Protein AF-A0A4S4F387-F1 (afdb_monomer_lite)

Structure (mmCIF, N/CA/C/O backbone):
data_AF-A0A4S4F387-F1
#
_entry.id   AF-A0A4S4F387-F1
#
loop_
_atom_site.group_PDB
_atom_site.id
_atom_site.type_symbol
_atom_site.label_atom_id
_atom_site.label_alt_id
_atom_site.label_comp_id
_atom_site.label_asym_id
_atom_site.label_entity_id
_atom_site.label_seq_id
_atom_site.pdbx_PDB_ins_code
_atom_site.Cartn_x
_atom_site.Cartn_y
_atom_site.Cartn_z
_atom_site.occupancy
_atom_site.B_iso_or_equiv
_atom_site.auth_seq_id
_atom_site.auth_comp_id
_atom_site.auth_asym_id
_atom_site.auth_atom_id
_atom_site.pdbx_PDB_model_num
ATOM 1 N N . MET A 1 1 ? 38.968 -4.815 -44.533 1.00 59.06 1 MET A N 1
ATOM 2 C CA . MET A 1 1 ? 38.840 -5.798 -43.436 1.00 59.06 1 MET A CA 1
ATOM 3 C C . MET A 1 1 ? 37.877 -5.303 -42.357 1.00 59.06 1 MET A C 1
ATOM 5 O O . MET A 1 1 ? 37.356 -6.122 -41.622 1.00 59.06 1 MET A O 1
ATOM 9 N N . ASP A 1 2 ? 37.579 -4.002 -42.298 1.00 62.78 2 ASP A N 1
ATOM 10 C CA . ASP A 1 2 ? 36.785 -3.397 -41.214 1.00 62.78 2 ASP A CA 1
ATOM 11 C C . ASP A 1 2 ? 35.266 -3.614 -41.350 1.00 62.78 2 ASP A C 1
ATOM 13 O O . ASP A 1 2 ? 34.553 -3.725 -40.360 1.00 62.78 2 ASP A O 1
ATOM 17 N N . HIS A 1 3 ? 34.766 -3.786 -42.577 1.00 63.19 3 HIS A N 1
ATOM 18 C CA . HIS A 1 3 ? 33.324 -3.837 -42.833 1.00 63.19 3 HIS A CA 1
ATOM 19 C C . HIS A 1 3 ? 32.623 -5.104 -42.301 1.00 63.19 3 HIS A C 1
ATOM 21 O O . HIS A 1 3 ? 31.453 -5.053 -41.919 1.00 63.19 3 HIS A O 1
ATOM 27 N N . ASP A 1 4 ? 33.335 -6.234 -42.249 1.00 73.31 4 ASP A N 1
ATOM 28 C CA . ASP A 1 4 ? 32.810 -7.485 -41.685 1.00 73.31 4 ASP A CA 1
ATOM 29 C C . ASP A 1 4 ? 32.752 -7.441 -40.149 1.00 73.31 4 ASP A C 1
ATOM 31 O O . ASP A 1 4 ? 31.853 -8.034 -39.549 1.00 73.31 4 ASP A O 1
ATOM 35 N N . ASN A 1 5 ? 33.661 -6.692 -39.510 1.00 78.06 5 ASN A N 1
ATOM 36 C CA . ASN A 1 5 ? 33.644 -6.483 -38.063 1.00 78.06 5 ASN A CA 1
ATOM 37 C C . ASN A 1 5 ? 32.427 -5.646 -37.646 1.00 78.06 5 ASN A C 1
ATOM 39 O O . ASN A 1 5 ? 31.665 -6.059 -36.771 1.00 78.06 5 ASN A O 1
ATOM 43 N N . ASP A 1 6 ? 32.187 -4.532 -38.341 1.00 82.50 6 ASP A N 1
ATOM 44 C CA . ASP A 1 6 ? 31.059 -3.634 -38.064 1.00 82.50 6 ASP A CA 1
ATOM 45 C C . ASP A 1 6 ? 29.704 -4.342 -38.218 1.00 82.50 6 ASP A C 1
ATOM 47 O O . ASP A 1 6 ? 28.771 -4.129 -37.440 1.00 82.50 6 ASP A O 1
ATOM 51 N N . LYS A 1 7 ? 29.588 -5.236 -39.208 1.00 83.00 7 LYS A N 1
ATOM 52 C CA . LYS A 1 7 ? 28.375 -6.029 -39.438 1.00 83.00 7 LYS A CA 1
ATOM 53 C C . LYS A 1 7 ? 28.104 -7.013 -38.297 1.00 83.00 7 LYS A C 1
ATOM 55 O O . LYS A 1 7 ? 26.960 -7.137 -37.860 1.00 83.00 7 LYS A O 1
ATOM 60 N N . ASN A 1 8 ? 29.143 -7.686 -37.810 1.00 86.44 8 ASN A N 1
ATOM 61 C CA . ASN A 1 8 ? 29.045 -8.614 -36.684 1.00 86.44 8 ASN A CA 1
ATOM 62 C C . ASN A 1 8 ? 28.697 -7.887 -35.370 1.00 86.44 8 ASN A C 1
ATOM 64 O O . ASN A 1 8 ? 27.879 -8.368 -34.585 1.00 86.44 8 ASN A O 1
ATOM 68 N N . GLU A 1 9 ? 29.264 -6.700 -35.138 1.00 91.12 9 GLU A N 1
ATOM 69 C CA . GLU A 1 9 ? 28.907 -5.868 -33.983 1.00 91.12 9 GLU A CA 1
ATOM 70 C C . GLU A 1 9 ? 27.448 -5.403 -34.033 1.00 91.12 9 GLU A C 1
ATOM 72 O O . GLU A 1 9 ? 26.745 -5.464 -33.019 1.00 91.12 9 GLU A O 1
ATOM 77 N N . LEU A 1 10 ? 26.962 -5.007 -35.212 1.00 92.94 10 LEU A N 1
ATOM 78 C CA . LEU A 1 10 ? 25.572 -4.603 -35.406 1.00 92.94 10 LEU A CA 1
ATOM 79 C C . LEU A 1 10 ? 24.592 -5.757 -35.142 1.00 92.94 10 LEU A C 1
ATOM 81 O O . LEU A 1 10 ? 23.561 -5.560 -34.496 1.00 92.94 10 LEU A O 1
ATOM 85 N N . GLU A 1 11 ? 24.919 -6.966 -35.600 1.00 93.62 11 GLU A N 1
ATOM 86 C CA . GLU A 1 11 ? 24.114 -8.165 -35.351 1.00 93.62 11 GLU A CA 1
ATOM 87 C C . GLU A 1 11 ? 24.068 -8.517 -33.857 1.00 93.62 11 GLU A C 1
ATOM 89 O O . GLU A 1 11 ? 22.988 -8.743 -33.298 1.00 93.62 11 GLU A O 1
ATOM 94 N N . LYS A 1 12 ? 25.221 -8.471 -33.178 1.00 95.69 12 LYS A N 1
ATOM 95 C CA . LYS A 1 12 ? 25.315 -8.682 -31.729 1.00 95.69 12 LYS A CA 1
ATOM 96 C C . LYS A 1 12 ? 24.469 -7.669 -30.957 1.00 95.69 12 LYS A C 1
ATOM 98 O O . LYS A 1 12 ? 23.730 -8.053 -30.049 1.00 95.69 12 LYS A O 1
ATOM 103 N N . LEU A 1 13 ? 24.544 -6.393 -31.330 1.00 96.62 13 LEU A N 1
ATOM 104 C CA . LEU A 1 13 ? 23.771 -5.336 -30.684 1.00 96.62 13 LEU A CA 1
ATOM 105 C C . LEU A 1 13 ? 22.264 -5.524 -30.914 1.00 96.62 13 LEU A C 1
ATOM 107 O O . LEU A 1 13 ? 21.473 -5.384 -29.981 1.00 96.62 13 LEU A O 1
ATOM 111 N N . GLY A 1 14 ? 21.855 -5.915 -32.124 1.00 95.69 14 GLY A N 1
ATOM 112 C CA . GLY A 1 14 ? 20.462 -6.247 -32.431 1.00 95.69 14 GLY A CA 1
ATOM 113 C C . GLY A 1 14 ? 19.931 -7.411 -31.589 1.00 95.69 14 GLY A C 1
ATOM 114 O O . GLY A 1 14 ? 18.809 -7.352 -31.074 1.00 95.69 14 GLY A O 1
ATOM 115 N N . ALA A 1 15 ? 20.746 -8.449 -31.385 1.00 96.88 15 ALA A N 1
ATOM 116 C CA . ALA A 1 15 ? 20.404 -9.570 -30.513 1.00 96.88 15 ALA A CA 1
ATOM 117 C C . ALA A 1 15 ? 20.260 -9.138 -29.042 1.00 96.88 15 ALA A C 1
ATOM 119 O O . ALA A 1 15 ? 19.314 -9.557 -28.369 1.00 96.88 15 ALA A O 1
ATOM 120 N N . GLU A 1 16 ? 21.143 -8.267 -28.549 1.00 97.81 16 GLU A N 1
ATOM 121 C CA . GLU A 1 16 ? 21.081 -7.736 -27.183 1.00 97.81 16 GLU A CA 1
ATOM 122 C C . GLU A 1 16 ? 19.837 -6.866 -26.956 1.00 97.81 16 GLU A C 1
ATOM 124 O O . GLU A 1 16 ? 19.126 -7.051 -25.964 1.00 97.81 16 GLU A O 1
ATOM 129 N N . VAL A 1 17 ? 19.510 -5.975 -27.898 1.00 98.00 17 VAL A N 1
ATOM 130 C CA . VAL A 1 17 ? 18.293 -5.147 -27.839 1.00 98.00 17 VAL A CA 1
ATOM 131 C C . VAL A 1 17 ? 17.045 -6.027 -27.814 1.00 98.00 17 VAL A C 1
ATOM 133 O O . VAL A 1 17 ? 16.159 -5.823 -26.979 1.00 98.00 17 VAL A O 1
ATOM 136 N N . ASN A 1 18 ? 16.992 -7.055 -28.665 1.00 97.50 18 ASN A N 1
ATOM 137 C CA . ASN A 1 18 ? 15.899 -8.022 -28.644 1.00 97.50 18 ASN A CA 1
ATOM 138 C C . ASN A 1 18 ? 15.823 -8.753 -27.299 1.00 97.50 18 ASN A C 1
ATOM 140 O O . ASN A 1 18 ? 14.742 -8.848 -26.713 1.00 97.50 18 ASN A O 1
ATOM 144 N N . GLN A 1 19 ? 16.948 -9.228 -26.762 1.00 98.25 19 GLN A N 1
ATOM 145 C CA . GLN A 1 19 ? 16.988 -9.885 -25.455 1.00 98.25 19 GLN A CA 1
ATOM 146 C C . GLN A 1 19 ? 16.488 -8.954 -24.338 1.00 98.25 19 GLN A C 1
ATOM 148 O O . GLN A 1 19 ? 15.719 -9.378 -23.467 1.00 98.25 19 GLN A O 1
ATOM 153 N N . MET A 1 20 ? 16.882 -7.682 -24.367 1.00 98.19 20 MET A N 1
ATOM 154 C CA . MET A 1 20 ? 16.440 -6.677 -23.406 1.00 98.19 20 MET A CA 1
ATOM 155 C C . MET A 1 20 ? 14.934 -6.421 -23.516 1.00 98.19 20 MET A C 1
ATOM 157 O O . MET A 1 20 ? 14.251 -6.385 -22.491 1.00 98.19 20 MET A O 1
ATOM 161 N N . GLY A 1 21 ? 14.392 -6.342 -24.734 1.00 98.50 21 GLY A N 1
ATOM 162 C CA . GLY A 1 21 ? 12.953 -6.222 -24.977 1.00 98.50 21 GLY A CA 1
ATOM 163 C C . GLY A 1 21 ? 12.154 -7.364 -24.342 1.00 98.50 21 GLY A C 1
ATOM 164 O O . GLY A 1 21 ? 11.188 -7.117 -23.616 1.00 98.50 21 GLY A O 1
ATOM 165 N N . HIS A 1 22 ? 12.611 -8.608 -24.514 1.00 98.38 22 HIS A N 1
ATOM 166 C CA . HIS A 1 22 ? 11.986 -9.779 -23.888 1.00 98.38 22 HIS A CA 1
ATOM 167 C C . HIS A 1 22 ? 12.045 -9.721 -22.356 1.00 98.38 22 HIS A C 1
ATOM 169 O O . HIS A 1 22 ? 11.062 -10.039 -21.684 1.00 98.38 22 HIS A O 1
ATOM 175 N N . ARG A 1 23 ? 13.173 -9.281 -21.781 1.00 98.00 23 ARG A N 1
ATOM 176 C CA . ARG A 1 23 ? 13.307 -9.098 -20.326 1.00 98.00 23 ARG A CA 1
ATOM 177 C C . ARG A 1 23 ? 12.351 -8.029 -19.804 1.00 98.00 23 ARG A C 1
ATOM 179 O O . ARG A 1 23 ? 11.664 -8.274 -18.816 1.00 98.00 23 ARG A O 1
ATOM 186 N N . ILE A 1 24 ? 12.268 -6.877 -20.469 1.00 98.50 24 ILE A N 1
ATOM 187 C CA . ILE A 1 24 ? 11.351 -5.791 -20.094 1.00 98.50 24 ILE A CA 1
ATOM 188 C C . ILE A 1 24 ? 9.905 -6.282 -20.137 1.00 98.50 24 ILE A C 1
ATOM 190 O O . ILE A 1 24 ? 9.163 -6.051 -19.184 1.00 98.50 24 ILE A O 1
ATOM 194 N N . LEU A 1 25 ? 9.511 -6.979 -21.207 1.00 98.31 25 LEU A N 1
ATOM 195 C CA . LEU A 1 25 ? 8.168 -7.538 -21.323 1.00 98.31 25 LEU A CA 1
ATOM 196 C C . LEU A 1 25 ? 7.884 -8.519 -2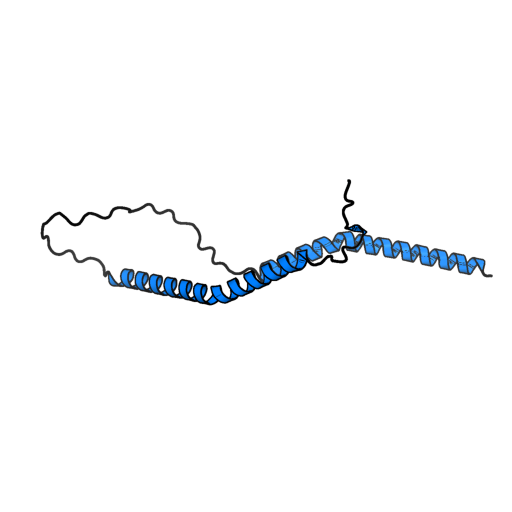0.182 1.00 98.31 25 LEU A C 1
ATOM 198 O O . LEU A 1 25 ? 6.877 -8.368 -19.493 1.00 98.31 25 LEU A O 1
ATOM 202 N N . LYS A 1 26 ? 8.810 -9.449 -19.913 1.00 98.38 26 LYS A N 1
ATOM 203 C CA . LYS A 1 26 ? 8.703 -10.394 -18.797 1.00 98.38 26 LYS A CA 1
ATOM 204 C C . LYS A 1 26 ? 8.467 -9.663 -17.476 1.00 98.38 26 LYS A C 1
ATOM 206 O O . LYS A 1 26 ? 7.465 -9.927 -16.820 1.00 98.38 26 LYS A O 1
ATOM 211 N N . TYR A 1 27 ? 9.313 -8.697 -17.117 1.00 98.31 27 TYR A N 1
ATOM 212 C CA . TYR A 1 27 ? 9.142 -7.947 -15.870 1.00 98.31 27 TYR A CA 1
ATOM 213 C C . TYR A 1 27 ? 7.829 -7.162 -15.829 1.00 98.31 27 TYR A C 1
ATOM 215 O O . TYR A 1 27 ? 7.148 -7.193 -14.811 1.00 98.31 27 TYR A O 1
ATOM 223 N N . ARG A 1 28 ? 7.418 -6.515 -16.927 1.00 97.69 28 ARG A N 1
ATOM 224 C CA . ARG A 1 28 ? 6.127 -5.808 -16.986 1.00 97.69 28 ARG A CA 1
ATOM 225 C C . ARG A 1 28 ? 4.945 -6.739 -16.737 1.00 97.69 28 ARG A C 1
ATOM 227 O O . ARG A 1 28 ? 3.989 -6.322 -16.095 1.00 97.69 28 ARG A O 1
ATOM 234 N N . THR A 1 29 ? 5.028 -7.981 -17.211 1.00 97.94 29 THR A N 1
ATOM 235 C CA . THR A 1 29 ? 3.966 -8.975 -17.014 1.00 97.94 29 THR A CA 1
ATOM 236 C C . THR A 1 29 ? 3.987 -9.626 -15.632 1.00 97.94 29 THR A C 1
ATOM 238 O O . THR A 1 29 ? 2.925 -9.884 -15.088 1.00 97.94 29 THR A O 1
ATOM 241 N N . THR A 1 30 ? 5.156 -9.875 -15.029 1.00 98.06 30 THR A N 1
ATOM 242 C CA . THR A 1 30 ? 5.239 -10.672 -13.787 1.00 98.06 30 THR A CA 1
ATOM 243 C C . THR A 1 30 ? 5.355 -9.838 -12.516 1.00 98.06 30 THR A C 1
ATOM 245 O O . THR A 1 30 ? 4.923 -10.268 -11.449 1.00 98.06 30 THR A O 1
ATOM 248 N N . LEU A 1 31 ? 5.988 -8.668 -12.593 1.00 98.00 31 LEU A N 1
ATOM 249 C CA . LEU A 1 31 ? 6.353 -7.874 -11.419 1.00 98.00 31 LEU A CA 1
ATOM 250 C C . LEU A 1 31 ? 5.131 -7.286 -10.683 1.00 98.00 31 LEU A C 1
ATOM 252 O O . LEU A 1 31 ? 5.130 -7.339 -9.452 1.00 98.00 31 LEU A O 1
ATOM 256 N N . PRO A 1 32 ? 4.064 -6.810 -11.363 1.00 97.56 32 PRO A N 1
ATOM 257 C CA . PRO A 1 32 ? 2.851 -6.352 -10.680 1.00 97.56 32 PRO A CA 1
ATOM 258 C C . PRO A 1 32 ? 2.191 -7.446 -9.832 1.00 97.56 32 PRO A C 1
ATOM 260 O O . PRO A 1 32 ? 1.866 -7.210 -8.667 1.00 97.56 32 PRO A O 1
ATOM 263 N N . ASP A 1 33 ? 2.056 -8.656 -10.379 1.00 97.19 33 ASP A N 1
ATOM 264 C CA . ASP A 1 33 ? 1.444 -9.784 -9.672 1.00 97.19 33 ASP A CA 1
ATOM 265 C C . ASP A 1 33 ? 2.311 -10.266 -8.506 1.00 97.19 33 ASP A C 1
ATOM 267 O O . ASP A 1 33 ? 1.800 -10.522 -7.415 1.00 97.19 33 ASP A O 1
ATOM 271 N N . GLN A 1 34 ? 3.634 -10.326 -8.690 1.00 97.38 34 GLN A N 1
ATOM 272 C CA . GLN A 1 34 ? 4.569 -10.660 -7.612 1.00 97.38 34 GLN A CA 1
ATOM 273 C C . GLN A 1 34 ? 4.472 -9.672 -6.446 1.00 97.38 34 GLN A C 1
ATOM 275 O O . GLN A 1 34 ? 4.400 -10.095 -5.290 1.00 97.38 34 GLN A O 1
ATOM 280 N N . LEU A 1 35 ? 4.426 -8.367 -6.732 1.00 97.38 35 LEU A N 1
ATOM 281 C CA . LEU A 1 35 ? 4.268 -7.337 -5.704 1.00 97.38 35 LEU A CA 1
ATOM 282 C C . LEU A 1 35 ? 2.922 -7.462 -4.994 1.00 97.38 35 LEU A C 1
ATOM 284 O O . LEU A 1 35 ? 2.881 -7.469 -3.764 1.00 97.38 35 LEU A O 1
ATOM 288 N N . LYS A 1 36 ? 1.832 -7.618 -5.752 1.00 97.12 36 LYS A N 1
ATOM 289 C CA . LYS A 1 36 ? 0.488 -7.807 -5.197 1.00 97.12 36 LYS A CA 1
ATOM 290 C C . LYS A 1 36 ? 0.453 -8.997 -4.242 1.00 97.12 36 LYS A C 1
ATOM 292 O O . LYS A 1 36 ? 0.028 -8.848 -3.100 1.00 97.12 36 LYS A O 1
ATOM 297 N N . ASN A 1 37 ? 0.940 -10.152 -4.681 1.00 96.62 37 ASN A N 1
ATOM 298 C CA . ASN A 1 37 ? 0.929 -11.370 -3.876 1.00 96.62 37 ASN A CA 1
ATOM 299 C C . ASN A 1 37 ? 1.816 -11.230 -2.631 1.00 96.62 37 ASN A C 1
ATOM 301 O O . ASN A 1 37 ? 1.413 -11.635 -1.543 1.00 96.62 37 ASN A O 1
ATOM 305 N N . THR A 1 38 ? 2.982 -10.592 -2.757 1.00 96.56 38 THR A N 1
ATOM 306 C CA . THR A 1 38 ? 3.883 -10.338 -1.620 1.00 96.56 38 THR A CA 1
ATOM 307 C C . THR A 1 38 ? 3.230 -9.431 -0.578 1.00 96.56 38 THR A C 1
ATOM 309 O O . THR A 1 38 ? 3.289 -9.715 0.620 1.00 96.56 38 THR A O 1
ATOM 312 N N . LEU A 1 39 ? 2.563 -8.361 -1.018 1.00 95.94 39 LEU A N 1
ATOM 313 C CA . LEU A 1 39 ? 1.852 -7.445 -0.128 1.00 95.94 39 LEU A CA 1
ATOM 314 C C . LEU A 1 39 ? 0.659 -8.125 0.544 1.00 95.94 39 LEU A C 1
ATOM 316 O O . LEU A 1 39 ? 0.494 -7.980 1.750 1.00 95.94 39 LEU A O 1
ATOM 320 N N . VAL A 1 40 ? -0.131 -8.909 -0.194 1.00 95.88 40 VAL A N 1
ATOM 321 C CA . VAL A 1 40 ? -1.251 -9.677 0.375 1.00 95.88 40 VAL A CA 1
ATOM 322 C C . VAL A 1 40 ? -0.756 -10.643 1.451 1.00 95.88 40 VAL A C 1
ATOM 324 O O . VAL A 1 40 ? -1.320 -10.661 2.545 1.00 95.88 4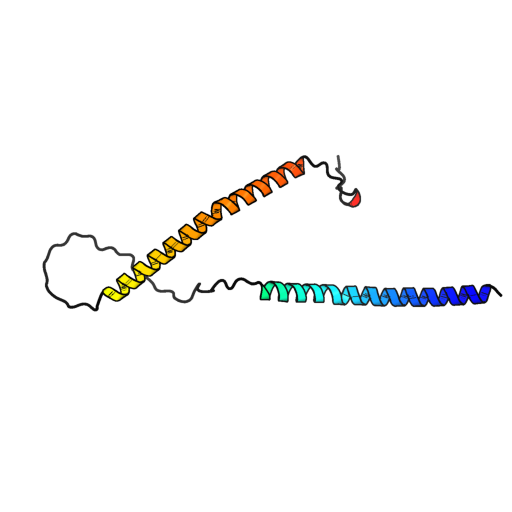0 VAL A O 1
ATOM 327 N N . SER A 1 41 ? 0.319 -11.391 1.191 1.00 94.06 41 SER A N 1
ATOM 328 C CA . SER A 1 41 ? 0.920 -12.300 2.175 1.00 94.06 41 SER A CA 1
ATOM 329 C C . SER A 1 41 ? 1.426 -11.555 3.411 1.00 94.06 41 SER A C 1
ATOM 331 O O . SER A 1 41 ? 1.138 -11.957 4.536 1.00 94.06 41 SER A O 1
ATOM 333 N N . THR A 1 42 ? 2.118 -10.429 3.218 1.00 94.44 42 THR A N 1
ATOM 334 C CA . THR A 1 42 ? 2.673 -9.621 4.317 1.00 94.44 42 THR A CA 1
ATOM 335 C C . THR A 1 42 ? 1.571 -9.010 5.181 1.00 94.44 42 THR A C 1
ATOM 337 O O . THR A 1 42 ? 1.616 -9.103 6.406 1.00 94.44 42 THR A O 1
ATOM 340 N N . LEU A 1 43 ? 0.548 -8.426 4.553 1.00 90.31 43 LEU A N 1
ATOM 341 C CA . LEU A 1 43 ? -0.591 -7.829 5.251 1.00 90.31 43 LEU A CA 1
ATOM 342 C C . LEU A 1 43 ? -1.446 -8.883 5.956 1.00 90.31 43 LEU A C 1
ATOM 344 O O . LEU A 1 43 ? -1.986 -8.606 7.022 1.00 90.31 43 LEU A O 1
ATOM 348 N N . SER A 1 44 ? -1.556 -10.088 5.391 1.00 88.81 44 SER A N 1
ATOM 349 C CA . SER A 1 44 ? -2.263 -11.200 6.035 1.00 88.81 44 SER A CA 1
ATOM 350 C C . SER A 1 44 ? -1.508 -11.706 7.263 1.00 88.81 44 SER A C 1
ATOM 352 O O . SER A 1 44 ? -2.127 -11.919 8.300 1.00 88.81 44 SER A O 1
ATOM 354 N N . ALA A 1 45 ? -0.180 -11.832 7.181 1.00 88.00 45 ALA A N 1
ATOM 355 C CA . ALA A 1 45 ? 0.659 -12.248 8.306 1.00 88.00 45 ALA A CA 1
ATOM 356 C C . ALA A 1 45 ? 0.686 -11.218 9.448 1.00 88.00 45 ALA A C 1
A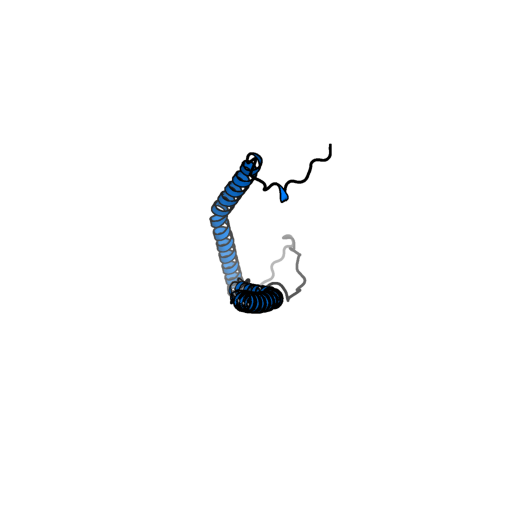TOM 358 O O . ALA A 1 45 ? 0.781 -11.588 10.614 1.00 88.00 45 ALA A O 1
ATOM 359 N N . GLN A 1 46 ? 0.592 -9.927 9.120 1.00 87.81 46 GLN A N 1
ATOM 360 C CA . GLN A 1 46 ? 0.579 -8.836 10.099 1.00 87.81 46 GLN A CA 1
ATOM 361 C C . GLN A 1 46 ? -0.833 -8.396 10.494 1.00 87.81 46 GLN A C 1
ATOM 363 O O . GLN A 1 46 ? -0.982 -7.401 11.206 1.00 87.81 46 GLN A O 1
ATOM 368 N N . ARG A 1 47 ? -1.878 -9.093 10.029 1.00 77.56 47 ARG A N 1
ATOM 369 C CA . ARG A 1 47 ? -3.254 -8.713 10.337 1.00 77.56 47 ARG A CA 1
ATOM 370 C C . ARG A 1 47 ? -3.462 -8.867 11.845 1.00 77.56 47 ARG A C 1
ATOM 372 O O . ARG A 1 47 ? -3.329 -9.981 12.353 1.00 77.56 47 ARG A O 1
ATOM 379 N N . PRO A 1 48 ? -3.788 -7.789 12.578 1.00 75.75 48 PRO A N 1
ATOM 380 C CA . PRO A 1 48 ? -4.125 -7.918 13.984 1.00 75.75 48 PRO A CA 1
ATOM 381 C C . PRO A 1 48 ? -5.324 -8.857 14.095 1.00 75.75 48 PRO A C 1
ATOM 383 O O . PRO A 1 48 ? -6.326 -8.648 13.406 1.00 75.75 48 PRO A O 1
ATOM 386 N N . LEU A 1 49 ? -5.225 -9.879 14.947 1.00 68.62 49 LEU A N 1
ATOM 387 C CA . LEU A 1 49 ? -6.364 -10.704 15.346 1.00 68.62 49 LEU A CA 1
ATOM 388 C C . LEU A 1 49 ? -7.300 -9.831 16.194 1.00 68.62 49 LEU A C 1
ATOM 390 O O . LEU A 1 49 ? -7.331 -9.907 17.420 1.00 68.62 49 LEU A O 1
ATOM 394 N N . LEU A 1 50 ? -8.028 -8.932 15.535 1.00 58.25 50 LEU A N 1
ATOM 395 C CA . LEU A 1 50 ? -9.206 -8.312 16.110 1.00 58.25 50 LEU A CA 1
ATOM 396 C C . LEU A 1 50 ? -10.225 -9.434 16.208 1.00 58.25 50 LEU A C 1
ATOM 398 O O . LEU A 1 50 ? -10.788 -9.835 15.195 1.00 58.25 50 LEU A O 1
ATOM 402 N N . SER A 1 51 ? -10.375 -9.978 17.416 1.00 53.62 51 SER A N 1
ATOM 403 C CA . SER A 1 51 ? -11.396 -10.968 17.733 1.00 53.62 51 SER A CA 1
ATOM 404 C C . SER A 1 51 ? -12.730 -10.465 17.185 1.00 53.62 51 SER A C 1
ATOM 406 O O . SER A 1 51 ? -13.294 -9.491 17.690 1.00 53.62 51 SER A O 1
ATOM 408 N N . THR A 1 52 ? -13.185 -11.072 16.090 1.00 51.75 52 THR A N 1
ATOM 409 C CA . THR A 1 52 ? -14.495 -10.866 15.475 1.00 51.75 52 THR A CA 1
ATOM 410 C C . THR A 1 52 ? -15.541 -11.495 16.387 1.00 51.75 52 THR A C 1
ATOM 412 O O . THR A 1 52 ? -16.160 -12.496 16.063 1.00 51.75 52 THR A O 1
ATOM 415 N N . HIS A 1 53 ? -15.711 -10.910 17.570 1.00 48.28 53 HIS A N 1
ATOM 416 C CA . HIS A 1 53 ? -16.869 -11.118 18.426 1.00 48.28 53 HIS A CA 1
ATOM 417 C C . HIS A 1 53 ? -17.796 -9.911 18.253 1.00 48.28 53 HIS A C 1
ATOM 419 O O . HIS A 1 53 ? -18.035 -9.131 19.173 1.00 48.28 53 HIS A O 1
ATOM 425 N N . PHE A 1 54 ? -18.250 -9.705 17.020 1.00 51.81 54 PHE A N 1
ATOM 426 C CA . PHE A 1 54 ? -19.330 -8.780 16.714 1.00 51.81 54 PHE A CA 1
ATOM 427 C C . PHE A 1 54 ? -20.333 -9.538 15.841 1.00 51.81 54 PHE A C 1
ATOM 429 O O . PHE A 1 54 ? -20.059 -9.791 14.672 1.00 51.81 54 PHE A O 1
ATOM 436 N N . ASN A 1 55 ? -21.464 -9.873 16.471 1.00 46.84 55 ASN A N 1
ATOM 437 C CA . ASN A 1 55 ? -22.688 -10.511 15.969 1.00 46.84 55 ASN A CA 1
ATOM 438 C C . ASN A 1 55 ? -22.666 -12.023 15.695 1.00 46.84 55 ASN A C 1
ATOM 440 O O . ASN A 1 55 ? -22.271 -12.458 14.621 1.00 46.84 55 ASN A O 1
ATOM 444 N N . ASP A 1 56 ? -23.285 -12.791 16.595 1.00 50.94 56 ASP A N 1
ATOM 445 C CA . ASP A 1 56 ? -24.655 -13.258 16.339 1.00 50.94 56 ASP A CA 1
ATOM 446 C C . ASP A 1 56 ? -25.382 -13.480 17.676 1.00 50.94 56 ASP A C 1
ATOM 448 O O . ASP A 1 56 ? -24.815 -14.048 18.605 1.00 50.94 56 ASP A O 1
ATOM 452 N N . GLY A 1 57 ? -26.594 -12.951 17.809 1.00 41.75 57 GLY A N 1
ATOM 453 C CA . GLY A 1 57 ? -27.323 -12.922 19.078 1.00 41.75 57 GLY A CA 1
ATOM 454 C C . GLY A 1 57 ? -28.158 -11.660 19.228 1.00 41.75 57 GLY A C 1
ATOM 455 O O . GLY A 1 57 ? -27.883 -10.808 20.068 1.00 41.75 57 GLY A O 1
ATOM 456 N N . SER A 1 58 ? -29.168 -11.513 18.372 1.00 58.53 58 SER A N 1
ATOM 457 C CA . SER A 1 58 ? -30.310 -10.665 18.705 1.00 58.53 58 SER A CA 1
ATOM 458 C C . SER A 1 58 ? -31.058 -11.299 19.876 1.00 58.53 58 SER A C 1
ATOM 460 O O . SER A 1 58 ? -31.686 -12.337 19.693 1.00 58.53 58 SER A O 1
ATOM 462 N N . GLU A 1 59 ? -31.039 -10.660 21.042 1.00 46.22 59 GLU A N 1
ATOM 463 C CA . GLU A 1 59 ? -32.071 -10.860 22.062 1.00 46.22 59 GLU A CA 1
ATOM 464 C C . GLU A 1 59 ? -32.804 -9.534 22.340 1.00 46.22 59 GLU A C 1
ATOM 466 O O . GLU A 1 59 ? -32.155 -8.498 22.523 1.00 46.22 59 GLU A O 1
ATOM 471 N N . PRO A 1 60 ? -34.152 -9.522 22.341 1.00 56.94 60 PRO A N 1
ATOM 472 C CA . PRO A 1 60 ? -34.945 -8.366 22.754 1.00 56.94 60 PRO A CA 1
ATOM 473 C C . PRO A 1 60 ? -35.126 -8.269 24.285 1.00 56.94 60 PRO A C 1
ATOM 475 O O . PRO A 1 60 ? -35.685 -9.175 24.893 1.00 56.94 60 PRO A O 1
ATOM 478 N N . GLY A 1 61 ? -34.820 -7.096 24.862 1.00 40.16 61 GLY A N 1
ATOM 479 C CA . GLY A 1 61 ? -35.378 -6.588 26.139 1.00 40.16 61 GLY A CA 1
ATOM 480 C C . GLY A 1 61 ? -34.725 -7.087 27.447 1.00 40.16 61 GLY A C 1
ATOM 481 O O . GLY A 1 61 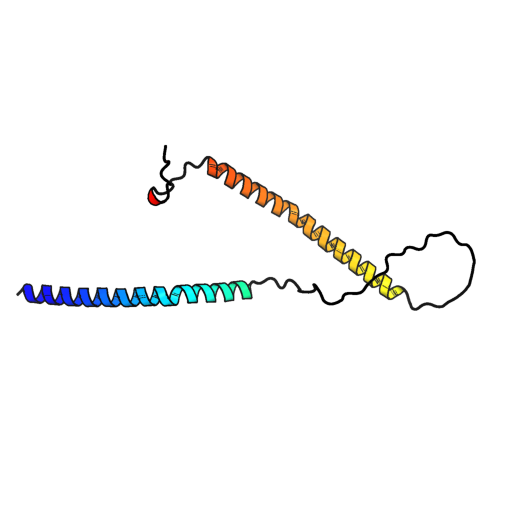? -33.984 -8.058 27.400 1.00 40.16 61 GLY A O 1
ATOM 482 N N . PRO A 1 62 ? -34.967 -6.446 28.622 1.00 42.66 62 PRO A N 1
ATOM 483 C CA . PRO A 1 62 ? -36.077 -5.545 28.935 1.00 42.66 62 PRO A CA 1
ATOM 484 C C . PRO A 1 62 ? -35.634 -4.136 29.386 1.00 42.66 62 PRO A C 1
ATOM 486 O O . PRO A 1 62 ? -34.935 -3.947 30.378 1.00 42.66 62 PRO A O 1
ATOM 489 N N . SER A 1 63 ? -36.126 -3.112 28.687 1.00 56.59 63 SER A N 1
ATOM 490 C CA . SER A 1 63 ? -36.292 -1.780 29.274 1.00 56.59 63 SER A CA 1
ATOM 491 C C . SER A 1 63 ? -37.592 -1.802 30.071 1.00 56.59 63 SER A C 1
ATOM 493 O O . SER A 1 63 ? -38.661 -2.008 29.502 1.00 56.59 63 SER A O 1
ATOM 495 N N . GLY A 1 64 ? -37.500 -1.644 31.387 1.00 42.09 64 GLY A N 1
ATOM 496 C CA . GLY A 1 64 ? -38.671 -1.598 32.252 1.00 42.09 64 GLY A CA 1
ATOM 497 C C . GLY A 1 64 ? -38.276 -1.638 33.716 1.00 42.09 64 GLY A C 1
ATOM 498 O O . GLY A 1 64 ? -38.424 -2.666 34.361 1.00 42.09 64 GLY A O 1
ATOM 499 N N . ASN A 1 65 ? -37.766 -0.524 34.239 1.00 45.16 65 ASN A N 1
ATOM 500 C CA . ASN A 1 65 ? -37.660 -0.334 35.683 1.00 45.16 65 ASN A CA 1
ATOM 501 C C . ASN A 1 65 ? -39.086 -0.258 36.262 1.00 45.16 65 ASN A C 1
ATOM 503 O O . ASN A 1 65 ? -39.824 0.649 35.861 1.00 45.16 65 ASN A O 1
ATOM 507 N N . PRO A 1 66 ? -39.504 -1.125 37.201 1.00 44.41 66 PRO A N 1
ATOM 508 C CA . PRO A 1 66 ? -40.716 -0.888 37.964 1.00 44.41 66 PRO A CA 1
ATOM 509 C C . PRO A 1 66 ? -40.398 0.127 39.067 1.00 44.41 66 PRO A C 1
ATOM 511 O O . PRO A 1 66 ? -39.457 -0.031 39.841 1.00 44.41 66 PRO A O 1
ATOM 514 N N . ASN A 1 67 ? -41.182 1.198 39.088 1.00 46.69 67 ASN A N 1
ATOM 515 C CA . ASN A 1 67 ? -41.188 2.263 40.088 1.00 46.69 67 ASN A CA 1
ATOM 516 C C . ASN A 1 67 ? -41.273 1.691 41.528 1.00 46.69 67 ASN A C 1
ATOM 518 O O . ASN A 1 67 ? -42.010 0.721 41.728 1.00 46.69 67 ASN A O 1
ATOM 522 N N . PRO A 1 68 ? -40.607 2.270 42.548 1.00 49.84 68 PRO A N 1
ATOM 523 C CA . PRO A 1 68 ? -40.678 1.771 43.914 1.00 49.84 68 PRO A CA 1
ATOM 524 C C . PRO A 1 68 ? -41.833 2.460 44.648 1.00 49.84 68 PRO A C 1
ATOM 526 O O . PRO A 1 68 ? -41.604 3.352 45.455 1.00 49.84 68 PRO A O 1
ATOM 529 N N . ASP A 1 69 ? -43.077 2.089 44.346 1.00 45.81 69 ASP A N 1
ATOM 530 C CA . ASP A 1 69 ? -44.203 2.441 45.219 1.00 45.81 69 ASP A CA 1
ATOM 531 C C . ASP A 1 69 ? -45.388 1.487 45.022 1.00 45.81 69 ASP A C 1
ATOM 533 O O . ASP A 1 69 ? -46.292 1.730 44.227 1.00 45.81 69 ASP A O 1
ATOM 537 N N . ALA A 1 70 ? -45.350 0.356 45.723 1.00 42.84 70 ALA A N 1
ATOM 538 C CA . ALA A 1 70 ? -46.536 -0.418 46.075 1.00 42.84 70 ALA A CA 1
ATOM 539 C C . ALA A 1 70 ? -46.170 -1.347 47.238 1.00 42.84 70 ALA A C 1
ATOM 541 O O . ALA A 1 70 ? -45.414 -2.305 47.082 1.00 42.84 70 ALA A O 1
ATOM 542 N N . GLY A 1 71 ? -46.665 -1.013 48.429 1.00 41.41 71 GLY A N 1
ATOM 543 C CA . GLY A 1 71 ? -46.425 -1.768 49.652 1.00 41.41 71 GLY A CA 1
ATOM 544 C C . GLY A 1 71 ? -47.046 -3.168 49.655 1.00 41.41 71 GLY A C 1
ATOM 545 O O . GLY A 1 71 ? -48.118 -3.396 49.098 1.00 41.41 71 GLY A O 1
ATOM 546 N N . GLY A 1 72 ? -46.383 -4.082 50.368 1.00 32.78 72 GLY A N 1
ATOM 547 C CA . GLY A 1 72 ? -46.921 -5.379 50.782 1.00 32.78 72 GLY A CA 1
ATOM 548 C C . GLY A 1 72 ? -45.818 -6.409 51.077 1.00 32.78 72 GLY A C 1
ATOM 549 O O . GLY A 1 72 ? -44.996 -6.653 50.197 1.00 32.78 72 GLY A O 1
ATOM 550 N N . PRO A 1 73 ? -45.761 -7.022 52.278 1.00 52.28 73 PRO A N 1
ATOM 551 C CA . PRO A 1 73 ? -44.751 -8.020 52.618 1.00 52.28 73 PRO A CA 1
ATOM 552 C C . PRO A 1 73 ? -45.235 -9.423 52.232 1.00 52.28 73 PRO A C 1
ATOM 554 O O . PRO A 1 73 ? -46.266 -9.868 52.734 1.00 52.28 73 PRO A O 1
ATOM 557 N N . ILE A 1 74 ? -44.496 -10.138 51.377 1.00 37.91 74 ILE A N 1
ATOM 558 C CA . ILE A 1 74 ? -44.689 -11.583 51.193 1.00 37.91 74 ILE A CA 1
ATOM 559 C C . ILE A 1 74 ? -43.329 -12.279 51.160 1.00 37.91 74 ILE A C 1
ATOM 561 O O . ILE A 1 74 ? -42.391 -11.872 50.478 1.00 37.91 74 ILE A O 1
ATOM 565 N N . GLU A 1 75 ? -43.259 -13.299 51.999 1.00 42.62 75 GLU A N 1
ATOM 566 C CA . GLU A 1 75 ? -42.109 -14.073 52.417 1.00 42.62 75 GLU A CA 1
ATOM 567 C C . GLU A 1 75 ? -41.534 -14.987 51.323 1.00 42.62 75 GLU A C 1
ATOM 569 O O . GLU A 1 75 ? -42.241 -15.502 50.464 1.00 42.62 75 GLU A O 1
ATOM 574 N N . SER A 1 76 ? -40.236 -15.262 51.482 1.00 55.09 76 SER A N 1
ATOM 575 C CA . SER A 1 76 ? -39.579 -16.559 51.268 1.00 55.09 76 SER A CA 1
ATOM 576 C C . SER A 1 76 ? -39.807 -17.277 49.929 1.00 55.09 76 SER A C 1
ATOM 578 O O . SER A 1 76 ? -40.654 -18.155 49.784 1.00 55.09 76 SER A O 1
ATOM 580 N N . GLY A 1 77 ? -38.909 -17.006 48.980 1.00 37.44 77 GLY A N 1
ATOM 581 C CA . GLY A 1 77 ? -38.653 -17.859 47.823 1.00 37.44 77 GLY A CA 1
ATOM 582 C C . GLY A 1 77 ? -37.152 -17.960 47.586 1.00 37.44 77 GLY A C 1
ATOM 583 O O . GLY A 1 77 ? -36.523 -17.013 47.128 1.00 37.44 77 GLY A O 1
ATOM 584 N N . LYS A 1 78 ? -36.567 -19.101 47.948 1.00 49.66 78 LYS A N 1
ATOM 585 C CA . LYS A 1 78 ? -35.153 -19.454 47.776 1.00 49.66 78 LYS A CA 1
ATOM 586 C C . LYS A 1 78 ? -34.776 -19.401 46.282 1.00 49.66 78 LYS A C 1
ATOM 588 O O . LYS A 1 78 ? -35.020 -20.361 45.558 1.00 49.66 78 LYS A O 1
ATOM 593 N N . GLY A 1 79 ? -34.233 -18.272 45.826 1.00 50.47 79 GLY A N 1
ATOM 594 C CA . GLY A 1 79 ? -33.691 -18.106 44.472 1.00 50.47 79 GLY A CA 1
ATOM 595 C C . GLY A 1 79 ? -32.344 -18.826 44.283 1.00 50.47 79 GLY A C 1
ATOM 596 O O . GLY A 1 79 ? -31.702 -19.178 45.280 1.00 50.47 79 GLY A O 1
ATOM 597 N N . PRO A 1 80 ? -31.907 -19.067 43.029 1.00 53.81 80 PRO A N 1
ATOM 598 C CA . PRO A 1 80 ? -30.597 -19.651 42.727 1.00 53.81 80 PRO A CA 1
ATOM 599 C C . PRO A 1 80 ? -29.474 -18.737 43.254 1.00 53.81 80 PRO A C 1
ATOM 601 O O . PRO A 1 80 ? -29.726 -17.553 43.486 1.00 53.81 80 PRO A O 1
ATOM 604 N N . PRO A 1 81 ? -28.246 -19.238 43.485 1.00 52.16 81 PRO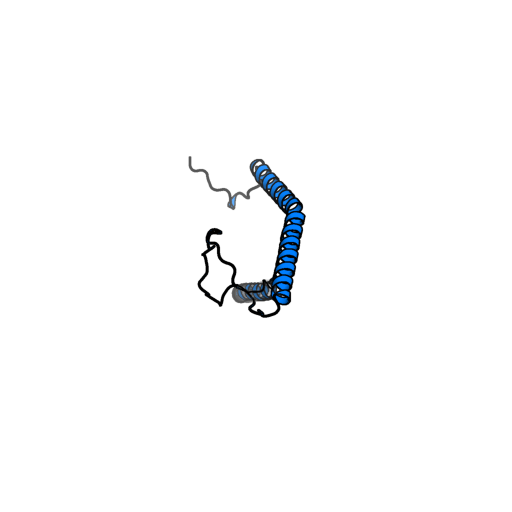 A N 1
ATOM 605 C CA . PRO A 1 81 ? -27.194 -18.425 44.082 1.00 52.16 81 PRO A CA 1
ATOM 606 C C . PRO A 1 81 ? -26.826 -17.252 43.156 1.00 52.16 81 PRO A C 1
ATOM 608 O O . PRO A 1 81 ? -26.132 -17.434 42.165 1.00 52.16 81 PRO A O 1
ATOM 611 N N . LEU A 1 82 ? -27.243 -16.040 43.540 1.00 54.69 82 LEU A N 1
ATOM 612 C CA . LEU A 1 82 ? -26.883 -14.733 42.953 1.00 54.69 82 LEU A CA 1
ATOM 613 C C . LEU A 1 82 ? -25.363 -14.474 42.857 1.00 54.69 82 LEU A C 1
ATOM 615 O O . LEU A 1 82 ? -24.927 -13.517 42.230 1.00 54.69 82 LEU A O 1
ATOM 619 N N . ALA A 1 83 ? -24.545 -15.322 43.480 1.00 58.41 83 ALA A N 1
ATOM 620 C CA . ALA A 1 83 ? -23.109 -15.126 43.621 1.00 58.41 83 ALA A CA 1
ATOM 621 C C . ALA A 1 83 ? -22.320 -15.229 42.301 1.00 58.41 83 ALA A C 1
ATOM 623 O O . ALA A 1 83 ? -21.239 -14.654 42.204 1.00 58.41 83 ALA A O 1
ATOM 624 N N . GLU A 1 84 ? -22.820 -15.964 41.304 1.00 57.91 84 GLU A N 1
ATOM 625 C CA . GLU A 1 84 ? -22.096 -16.193 40.043 1.00 57.91 84 GLU A CA 1
ATOM 626 C C . GLU A 1 84 ? -22.279 -15.025 39.054 1.00 57.91 84 GLU A C 1
ATOM 628 O O . GLU A 1 84 ? -21.312 -14.567 38.445 1.00 57.91 84 GLU A O 1
ATOM 633 N N . GLU A 1 85 ? -23.489 -14.457 38.984 1.00 60.50 85 GLU A N 1
ATOM 634 C CA . GLU A 1 85 ? -23.813 -13.295 38.141 1.00 60.50 85 GLU A CA 1
ATOM 635 C C . GLU A 1 85 ? -23.166 -11.997 38.668 1.00 60.50 85 GLU A C 1
ATOM 637 O O . GLU A 1 85 ? -22.627 -11.200 37.889 1.00 60.50 85 GLU A O 1
ATOM 642 N N . ASP A 1 86 ? -23.125 -11.824 39.995 1.00 75.50 86 ASP A N 1
ATOM 643 C CA . ASP A 1 86 ? -22.450 -10.702 40.668 1.00 75.50 86 ASP A CA 1
ATOM 644 C C . ASP A 1 86 ? -20.922 -10.739 40.468 1.00 75.50 86 ASP A C 1
ATOM 646 O O . ASP A 1 86 ? -20.266 -9.702 40.307 1.00 75.50 86 ASP A O 1
ATOM 650 N N . GLN A 1 87 ? -20.333 -11.939 40.425 1.00 84.50 87 GLN A N 1
ATOM 651 C CA . GLN A 1 87 ? -18.906 -12.118 40.156 1.00 84.50 87 GLN A CA 1
ATOM 652 C C . GLN A 1 87 ? -18.575 -11.795 38.691 1.00 84.50 87 GLN A C 1
ATOM 654 O O . GLN A 1 87 ? -17.622 -11.059 38.416 1.00 84.50 87 GLN A O 1
ATOM 659 N N . GLU A 1 88 ? -19.383 -12.280 37.744 1.00 87.31 88 GLU A N 1
ATOM 660 C CA . GLU A 1 88 ? -19.195 -12.008 36.317 1.00 87.31 88 GLU A CA 1
ATOM 661 C C . GLU A 1 88 ? -19.327 -10.504 35.997 1.00 87.31 88 GLU A C 1
ATOM 663 O O . GLU A 1 88 ? -18.527 -9.939 35.239 1.00 87.31 88 GLU A O 1
ATOM 668 N N . THR A 1 89 ? -20.294 -9.808 36.604 1.00 91.06 89 THR A N 1
ATOM 669 C CA . THR A 1 89 ? -20.450 -8.350 36.440 1.00 91.06 89 THR A CA 1
ATOM 670 C C . THR A 1 89 ? -19.298 -7.557 37.059 1.00 91.06 89 THR A C 1
ATOM 672 O O . THR A 1 89 ? -18.839 -6.571 36.460 1.00 91.06 89 THR A O 1
ATOM 675 N N . ALA A 1 90 ? -18.760 -7.987 38.203 1.00 90.50 90 ALA A N 1
ATOM 676 C CA . ALA A 1 90 ? -17.572 -7.379 38.801 1.00 90.50 90 ALA A CA 1
ATOM 677 C C . ALA A 1 90 ? -16.328 -7.534 37.902 1.00 90.50 90 ALA A C 1
ATOM 679 O O . ALA A 1 90 ? -15.568 -6.576 37.704 1.00 90.50 90 ALA A O 1
ATOM 680 N N . GLU A 1 91 ? -16.143 -8.706 37.292 1.00 93.75 91 GLU A N 1
ATOM 681 C CA . GLU A 1 91 ? -15.045 -8.974 36.359 1.00 93.75 91 GLU A CA 1
ATOM 682 C C . GLU A 1 91 ? -15.152 -8.139 35.079 1.00 93.75 91 GLU A C 1
ATOM 684 O O . GLU A 1 91 ? -14.178 -7.482 34.687 1.00 93.75 91 GLU A O 1
ATOM 689 N N . LYS A 1 92 ? -16.348 -8.065 34.478 1.00 94.50 92 LYS A N 1
ATOM 690 C CA . LYS A 1 92 ? -16.623 -7.198 33.317 1.00 94.50 92 LYS A CA 1
ATOM 691 C C . LYS A 1 92 ? -16.330 -5.729 33.628 1.00 94.50 92 LYS A C 1
ATOM 693 O O . LYS A 1 92 ? -15.697 -5.039 32.824 1.00 94.50 92 LYS A O 1
ATOM 698 N N . THR A 1 93 ? -16.713 -5.259 34.816 1.00 95.50 93 THR A N 1
ATOM 699 C CA . THR A 1 93 ? -16.456 -3.881 35.267 1.00 95.50 93 THR A CA 1
ATOM 700 C C . THR A 1 93 ? -14.959 -3.605 35.410 1.00 95.50 93 THR A C 1
ATOM 702 O O . THR A 1 93 ? -14.454 -2.577 34.942 1.00 95.50 93 THR A O 1
ATOM 705 N N . ARG A 1 94 ? -14.210 -4.541 36.004 1.00 95.81 94 ARG A N 1
ATOM 706 C CA . ARG A 1 94 ? -12.752 -4.431 36.140 1.00 95.81 94 ARG A CA 1
ATOM 707 C C . ARG A 1 94 ? -12.062 -4.405 34.777 1.00 95.81 94 ARG A C 1
ATOM 709 O O . ARG A 1 94 ? -11.188 -3.563 34.557 1.00 95.81 94 ARG A O 1
ATOM 716 N N . PHE A 1 95 ? -12.472 -5.284 33.865 1.00 95.75 95 PHE A N 1
ATOM 717 C CA . PHE A 1 95 ? -11.933 -5.349 32.509 1.00 95.75 95 PHE A CA 1
ATOM 718 C C . PHE A 1 95 ? -12.183 -4.052 31.731 1.00 95.75 95 PHE A C 1
ATOM 720 O O . PHE A 1 95 ? -11.257 -3.496 31.133 1.00 95.75 95 PHE A O 1
ATOM 727 N N . LEU A 1 96 ? -13.405 -3.515 31.790 1.00 96.38 96 LEU A N 1
ATOM 728 C CA . LEU A 1 96 ? -13.749 -2.244 31.155 1.00 96.38 96 LEU A CA 1
ATOM 729 C C . LEU A 1 96 ? -12.866 -1.106 31.677 1.00 96.38 96 LEU A C 1
ATOM 731 O O . LEU A 1 96 ? -12.287 -0.356 30.888 1.00 96.38 96 LEU A O 1
ATOM 735 N N . ARG A 1 97 ? -12.703 -1.014 33.002 1.00 96.88 97 ARG A N 1
ATOM 736 C CA . ARG A 1 97 ? -11.851 -0.001 33.632 1.00 96.88 97 ARG A CA 1
ATOM 737 C C . ARG A 1 97 ? -10.401 -0.121 33.165 1.00 96.88 97 ARG A C 1
ATOM 739 O O . ARG A 1 97 ? -9.806 0.887 32.796 1.00 96.88 97 ARG A O 1
ATOM 746 N N . GLN A 1 98 ? -9.856 -1.336 33.108 1.00 96.94 98 GLN A N 1
ATOM 747 C CA . GLN A 1 98 ? -8.504 -1.580 32.600 1.00 96.94 98 GLN A CA 1
ATOM 748 C C . GLN A 1 98 ? -8.351 -1.121 31.143 1.00 96.94 98 GLN A C 1
ATOM 750 O O . GLN A 1 98 ? -7.359 -0.473 30.806 1.00 96.94 98 GLN A O 1
ATOM 755 N N . LYS A 1 99 ? -9.336 -1.407 30.286 1.00 96.56 99 LYS A N 1
ATOM 756 C CA . LYS A 1 99 ? -9.318 -1.020 28.869 1.00 96.56 99 LYS A CA 1
ATOM 757 C C . LYS A 1 99 ? -9.385 0.498 28.692 1.00 96.56 99 LYS A C 1
ATOM 759 O O . LYS A 1 99 ? -8.621 1.056 27.906 1.00 96.56 99 LYS A O 1
ATOM 764 N N . ILE A 1 100 ? -10.231 1.174 29.472 1.00 96.88 100 ILE A N 1
ATOM 765 C CA . ILE A 1 100 ? -10.306 2.642 29.502 1.00 96.88 100 ILE A CA 1
ATOM 766 C C . ILE A 1 100 ? -8.973 3.233 29.971 1.00 96.88 100 ILE A C 1
ATOM 768 O O . ILE A 1 100 ? -8.444 4.126 29.315 1.00 96.88 100 ILE A O 1
ATOM 772 N N . SER A 1 101 ? -8.393 2.716 31.058 1.00 96.81 101 SER A N 1
ATOM 773 C CA . SER A 1 101 ? -7.107 3.195 31.576 1.00 96.81 101 SER A CA 1
ATOM 774 C C . SER A 1 101 ? -5.958 2.980 30.588 1.00 96.81 101 SER A C 1
ATOM 776 O O . SER A 1 101 ? -5.144 3.882 30.393 1.00 96.81 101 SER A O 1
ATOM 778 N N . SER A 1 102 ? -5.911 1.825 29.921 1.00 95.94 102 SER A N 1
ATOM 779 C CA . SER A 1 102 ? -4.919 1.539 28.879 1.00 95.94 102 SER A CA 1
ATOM 780 C C . SER A 1 102 ? -5.038 2.520 27.708 1.00 95.94 102 SER A C 1
ATOM 782 O O . SER A 1 102 ? -4.040 3.118 27.303 1.00 95.94 102 SER A O 1
ATOM 784 N N . ASN A 1 103 ? -6.260 2.773 27.231 1.00 93.94 103 ASN A N 1
ATOM 785 C CA . ASN A 1 103 ? -6.511 3.753 26.175 1.00 93.94 103 ASN A CA 1
ATOM 786 C C . ASN A 1 103 ? -6.110 5.171 26.608 1.00 93.94 103 ASN A C 1
ATOM 788 O O . ASN A 1 103 ? -5.418 5.867 25.867 1.00 93.94 103 ASN A O 1
ATOM 792 N N . PHE A 1 104 ? -6.488 5.587 27.821 1.00 95.50 104 PHE A N 1
ATOM 793 C CA . PHE A 1 104 ? -6.142 6.904 28.359 1.00 95.50 104 PHE A CA 1
ATOM 794 C C . PHE A 1 104 ? -4.624 7.095 28.472 1.00 95.50 104 PHE A C 1
ATOM 796 O O . PHE A 1 104 ? -4.118 8.179 28.198 1.00 95.50 104 PHE A O 1
ATOM 803 N N . SER A 1 105 ? -3.881 6.031 28.789 1.00 94.50 105 SER A N 1
ATOM 804 C CA . SER A 1 105 ? -2.416 6.053 28.822 1.00 94.50 105 SER A CA 1
ATOM 805 C C . SER A 1 105 ? -1.781 6.216 27.433 1.00 94.50 105 SER A C 1
ATOM 807 O O . SER A 1 105 ? -0.729 6.845 27.325 1.00 94.50 105 SER A O 1
ATOM 809 N N . ALA A 1 106 ? -2.408 5.706 26.369 1.00 94.88 106 ALA A N 1
ATOM 810 C CA . ALA A 1 106 ? -1.900 5.821 24.999 1.00 94.88 106 ALA A CA 1
ATOM 811 C C . ALA A 1 106 ? -2.231 7.171 24.327 1.00 94.88 106 ALA A C 1
ATOM 813 O O . ALA A 1 106 ? -1.497 7.623 23.439 1.00 94.88 106 ALA A O 1
ATOM 814 N N . MET A 1 107 ? -3.313 7.832 24.751 1.00 96.56 107 MET A N 1
ATOM 815 C CA . MET A 1 107 ? -3.792 9.092 24.166 1.00 96.56 107 MET A CA 1
ATOM 816 C C . MET A 1 107 ? -2.735 10.211 24.119 1.00 96.56 107 MET A C 1
ATOM 818 O O . MET A 1 107 ? -2.583 10.813 23.055 1.00 96.56 107 MET A O 1
ATOM 822 N N . PRO A 1 108 ? -1.943 10.483 25.176 1.00 96.38 108 PRO A N 1
ATOM 823 C CA . PRO A 1 108 ? -0.917 11.527 25.136 1.00 96.38 108 PRO A CA 1
ATOM 824 C C . PRO A 1 108 ? 0.107 11.340 24.010 1.00 96.38 108 PRO A C 1
ATOM 826 O O . PRO A 1 108 ? 0.453 12.295 23.313 1.00 96.38 108 PRO A O 1
ATOM 829 N N . ALA A 1 109 ? 0.561 10.104 23.782 1.00 94.94 109 ALA A N 1
ATOM 830 C CA . ALA A 1 109 ? 1.514 9.797 22.719 1.00 94.94 109 ALA A CA 1
ATOM 831 C C . ALA A 1 109 ? 0.889 9.955 21.323 1.00 94.94 109 ALA A C 1
ATOM 833 O O . ALA A 1 109 ? 1.546 10.434 20.395 1.00 94.94 109 ALA A O 1
ATOM 834 N N . LEU A 1 110 ? -0.384 9.576 21.162 1.00 96.19 110 LEU A N 1
ATOM 835 C CA . LEU A 1 110 ? -1.123 9.779 19.915 1.00 96.19 110 LEU A CA 1
ATOM 836 C C . LEU A 1 110 ? -1.308 11.270 19.611 1.00 96.19 110 LEU A C 1
ATOM 838 O O . LEU A 1 110 ? -0.987 11.707 18.508 1.00 96.19 110 LEU A O 1
ATOM 842 N N . LEU A 1 111 ? -1.754 12.052 20.596 1.00 97.25 111 LEU A N 1
ATOM 843 C CA . LEU A 1 111 ? -1.970 13.493 20.455 1.00 97.25 111 LEU A CA 1
ATOM 844 C C . LEU A 1 111 ? -0.670 14.237 20.139 1.00 97.25 111 LEU A C 1
ATOM 846 O O . LEU A 1 111 ? -0.659 15.110 19.271 1.00 97.25 111 LEU A O 1
ATOM 850 N N . LYS A 1 112 ? 0.444 13.853 20.777 1.00 97.25 112 LYS A N 1
ATOM 851 C CA . LYS A 1 112 ? 1.770 14.398 20.458 1.00 97.25 112 LYS A CA 1
ATOM 852 C C . LYS A 1 112 ? 2.134 14.159 18.990 1.00 97.25 112 LYS A C 1
ATOM 854 O O . LYS A 1 112 ? 2.492 15.109 18.299 1.00 97.25 112 LYS A O 1
ATOM 859 N N . ARG A 1 113 ? 1.976 12.926 18.494 1.00 97.19 113 ARG A N 1
ATOM 860 C CA . ARG A 1 113 ? 2.243 12.597 17.081 1.00 97.19 113 ARG A CA 1
ATOM 861 C C . ARG A 1 113 ? 1.328 13.353 16.123 1.00 97.19 113 ARG A C 1
ATOM 863 O O . ARG A 1 113 ? 1.804 13.859 15.115 1.00 97.19 113 ARG A O 1
ATOM 870 N N . MET A 1 114 ? 0.036 13.460 16.437 1.00 97.94 114 MET A N 1
ATOM 871 C CA . MET A 1 114 ? -0.902 14.232 15.615 1.00 97.94 114 MET A CA 1
ATOM 872 C C . MET A 1 114 ? -0.467 15.693 15.506 1.00 97.94 114 MET A C 1
ATOM 874 O O . MET A 1 114 ? -0.435 16.236 14.404 1.00 97.94 114 MET A O 1
ATOM 878 N N . LYS A 1 115 ? -0.063 16.303 16.626 1.00 97.44 115 LYS A N 1
ATOM 879 C CA . LYS A 1 115 ? 0.452 17.675 16.642 1.00 97.44 115 LYS A CA 1
ATOM 880 C C . LYS A 1 115 ? 1.706 17.822 15.777 1.00 97.44 115 LYS A C 1
ATOM 882 O O . LYS A 1 115 ? 1.773 18.737 14.967 1.00 97.44 115 LYS A O 1
ATOM 887 N N . GLU A 1 116 ? 2.663 16.901 15.892 1.00 96.56 116 GLU A N 1
ATOM 888 C CA . GLU A 1 116 ? 3.878 16.896 15.063 1.00 96.56 116 GLU A CA 1
ATOM 889 C C . GLU A 1 116 ? 3.566 16.758 13.561 1.00 96.56 116 GLU A C 1
ATOM 891 O O . GLU A 1 116 ? 4.185 17.435 12.739 1.00 96.56 116 GLU A O 1
ATOM 896 N N . CYS A 1 117 ? 2.594 15.919 13.186 1.00 94.81 117 CYS A N 1
ATOM 897 C CA . CYS A 1 117 ? 2.143 15.780 11.800 1.00 94.81 117 CYS A CA 1
ATOM 898 C C . CYS A 1 117 ? 1.521 17.072 11.260 1.00 94.81 117 CYS A C 1
ATOM 900 O O . CYS A 1 117 ? 1.883 17.490 10.162 1.00 94.81 117 CYS A O 1
ATOM 902 N N . ILE A 1 118 ? 0.631 17.710 12.027 1.00 94.38 118 ILE A N 1
ATOM 903 C CA . ILE A 1 118 ? 0.008 18.986 11.643 1.00 94.38 118 ILE A CA 1
ATOM 904 C C . ILE A 1 118 ? 1.088 20.052 11.443 1.00 94.38 118 ILE A C 1
ATOM 906 O O . ILE A 1 118 ? 1.163 20.641 10.369 1.00 94.38 118 ILE A O 1
ATOM 910 N N . SER A 1 119 ? 2.007 20.203 12.403 1.00 93.62 119 SER A N 1
ATOM 911 C CA . SER A 1 119 ? 3.108 21.162 12.280 1.00 93.62 119 SER A CA 1
ATOM 912 C C . SER A 1 119 ? 3.992 20.883 11.063 1.00 93.62 119 SER A C 1
ATOM 914 O O . SER A 1 119 ? 4.462 21.814 10.416 1.00 93.62 119 SER A O 1
ATOM 916 N N . ARG A 1 120 ? 4.232 19.616 10.701 1.00 90.69 120 ARG A N 1
ATOM 917 C CA . ARG A 1 120 ? 4.961 19.282 9.467 1.00 90.69 120 ARG A CA 1
ATOM 918 C C . ARG A 1 120 ? 4.209 19.722 8.215 1.00 90.69 120 ARG A C 1
ATOM 920 O O . ARG A 1 120 ? 4.846 20.245 7.311 1.00 90.69 120 ARG A O 1
ATOM 927 N N . ILE A 1 121 ? 2.894 19.521 8.166 1.00 87.56 121 ILE A N 1
ATOM 928 C CA . ILE A 1 121 ? 2.056 19.910 7.024 1.00 87.56 121 ILE A CA 1
ATOM 929 C C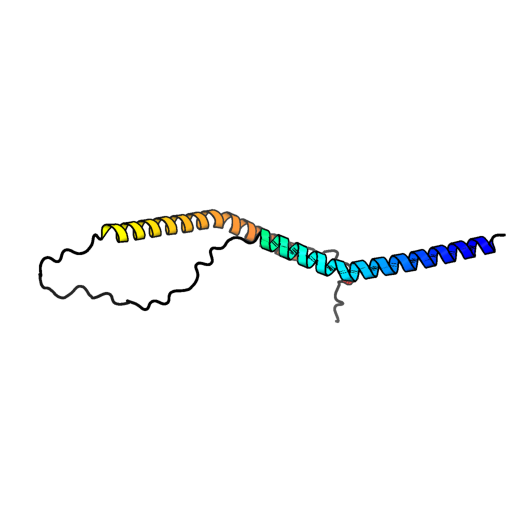 . ILE A 1 121 ? 2.025 21.432 6.864 1.00 87.56 121 ILE A C 1
ATOM 931 O O . ILE A 1 121 ? 2.267 21.924 5.768 1.00 87.56 121 ILE A O 1
ATOM 935 N N . GLU A 1 122 ? 1.824 22.176 7.949 1.00 86.06 122 GLU A N 1
ATOM 936 C CA . GLU A 1 122 ? 1.826 23.647 7.929 1.00 86.06 122 GLU A CA 1
ATOM 937 C C . GLU A 1 122 ? 3.178 24.203 7.453 1.00 86.06 122 GLU A C 1
ATOM 939 O O . GLU A 1 122 ? 3.242 25.121 6.638 1.00 86.06 122 GLU A O 1
ATOM 944 N N . ASN A 1 123 ? 4.285 23.587 7.879 1.00 82.56 123 ASN A N 1
ATOM 945 C CA . ASN A 1 123 ? 5.614 23.972 7.405 1.00 82.56 123 ASN A CA 1
ATOM 946 C C . ASN A 1 123 ? 5.862 23.621 5.924 1.00 82.56 123 ASN A C 1
ATOM 948 O O . ASN A 1 123 ? 6.700 24.266 5.290 1.00 82.56 123 ASN A O 1
ATOM 952 N N . LEU A 1 124 ? 5.154 22.644 5.342 1.00 72.88 124 LEU A N 1
ATOM 953 C CA . LEU A 1 124 ? 5.276 22.316 3.915 1.00 72.88 124 LEU A CA 1
ATOM 954 C C . LEU A 1 124 ? 4.708 23.414 3.004 1.00 72.88 124 LEU A C 1
ATOM 956 O O . LEU A 1 124 ? 5.211 23.562 1.894 1.00 72.88 124 LEU A O 1
ATOM 960 N N . GLU A 1 125 ? 3.741 24.219 3.455 1.00 59.69 125 GLU A N 1
ATOM 961 C CA . GLU A 1 125 ? 3.226 25.357 2.670 1.00 59.69 125 GLU A CA 1
ATOM 962 C C . GLU A 1 125 ? 4.270 26.473 2.498 1.00 59.69 125 GLU A C 1
ATOM 964 O O . GLU A 1 125 ? 4.297 27.145 1.468 1.00 59.69 125 GLU A O 1
ATOM 969 N N . SER A 1 126 ? 5.192 26.623 3.458 1.00 60.16 126 SER A N 1
ATOM 970 C CA . SER A 1 126 ? 6.357 27.517 3.328 1.00 60.16 126 SER A CA 1
ATOM 971 C C . SER A 1 126 ? 7.454 26.947 2.423 1.00 60.16 126 SER A C 1
ATOM 973 O O . SER A 1 126 ? 8.332 27.670 1.942 1.00 60.16 126 SER A O 1
ATOM 975 N N . CYS A 1 127 ? 7.403 25.638 2.162 1.00 55.78 127 CYS A N 1
ATOM 976 C CA . CYS A 1 127 ? 8.293 24.986 1.229 1.00 55.78 127 CYS A CA 1
ATOM 977 C C . CYS A 1 127 ? 7.830 25.351 -0.180 1.00 55.78 127 CYS A C 1
ATOM 979 O O . CYS A 1 127 ? 7.010 24.674 -0.801 1.00 55.78 127 CYS A O 1
ATOM 981 N N . ASN A 1 128 ? 8.450 26.393 -0.731 1.00 60.88 128 ASN A N 1
ATOM 982 C CA . ASN A 1 128 ? 8.560 26.614 -2.170 1.00 60.88 128 ASN A CA 1
ATOM 983 C C . ASN A 1 128 ? 9.437 25.494 -2.775 1.00 60.88 128 ASN A C 1
ATOM 985 O O . ASN A 1 128 ? 10.500 25.725 -3.350 1.00 60.88 128 ASN A O 1
ATOM 989 N N . GLY A 1 129 ? 9.030 24.244 -2.548 1.00 63.28 129 GLY A N 1
ATOM 990 C CA . GLY A 1 129 ? 9.794 23.053 -2.836 1.00 63.28 129 GLY A CA 1
ATOM 991 C C . GLY A 1 129 ? 10.100 22.986 -4.319 1.00 63.28 129 GLY A C 1
ATOM 992 O O . GLY A 1 129 ? 9.343 23.472 -5.168 1.00 63.28 129 GLY A O 1
ATOM 993 N N . PHE A 1 130 ? 11.229 22.363 -4.624 1.00 64.00 130 PHE A N 1
ATOM 994 C CA . PHE A 1 130 ? 11.714 22.060 -5.962 1.00 64.00 130 PHE A CA 1
ATOM 995 C C . PHE A 1 130 ? 10.776 21.039 -6.642 1.00 64.00 130 PHE A C 1
ATOM 997 O O . PHE A 1 130 ? 11.161 19.920 -6.956 1.00 64.00 130 PHE A O 1
ATOM 1004 N N . VAL A 1 131 ? 9.496 21.388 -6.828 1.00 70.50 131 VAL A N 1
ATOM 1005 C CA . VAL A 1 131 ? 8.556 20.621 -7.640 1.00 70.50 131 VAL A CA 1
ATOM 1006 C C . VAL A 1 131 ? 9.167 20.593 -9.025 1.00 70.50 131 VAL A C 1
ATOM 1008 O O . VAL A 1 131 ? 9.269 21.641 -9.678 1.00 70.50 131 VAL A O 1
ATOM 1011 N N . HIS A 1 132 ? 9.629 19.406 -9.414 1.00 74.62 132 HIS A N 1
ATOM 1012 C CA . HIS A 1 132 ? 10.270 19.187 -10.695 1.00 74.62 132 HIS A CA 1
ATOM 1013 C C . HIS A 1 132 ? 9.365 19.768 -11.793 1.00 74.62 132 HIS A C 1
ATOM 1015 O O . HIS A 1 132 ? 8.152 19.535 -11.748 1.00 74.62 132 HIS A O 1
ATOM 1021 N N . PRO A 1 133 ? 9.906 20.529 -12.761 1.00 74.62 133 PRO A N 1
ATOM 1022 C CA . PRO A 1 133 ? 9.100 21.296 -13.711 1.00 74.62 133 PRO A CA 1
ATOM 1023 C C . PRO A 1 133 ? 8.017 20.476 -14.424 1.00 74.62 133 PRO A C 1
ATOM 1025 O O . PRO A 1 133 ? 6.934 20.991 -14.678 1.00 74.62 133 PRO A O 1
ATOM 1028 N N . ALA A 1 134 ? 8.268 19.183 -14.660 1.00 80.12 134 ALA A N 1
ATOM 1029 C CA . ALA A 1 134 ? 7.303 18.252 -15.253 1.00 80.12 134 ALA A CA 1
ATOM 1030 C C . ALA A 1 134 ? 5.982 18.098 -14.468 1.00 80.12 134 ALA A C 1
ATOM 1032 O O . ALA A 1 134 ? 4.959 17.776 -15.064 1.00 80.12 134 ALA A O 1
ATOM 1033 N N . PHE A 1 135 ? 5.984 18.338 -13.153 1.00 76.62 135 PHE A N 1
ATOM 1034 C CA . PHE A 1 135 ? 4.800 18.236 -12.289 1.00 76.62 135 PHE A CA 1
ATOM 1035 C C . PHE A 1 135 ? 4.216 19.603 -11.912 1.00 76.62 135 PHE A C 1
ATOM 1037 O O . PHE A 1 135 ? 3.248 19.680 -11.154 1.00 76.62 135 PHE A O 1
ATOM 1044 N N . ARG A 1 136 ? 4.774 20.705 -12.434 1.00 75.38 136 ARG A N 1
ATOM 1045 C CA . ARG A 1 136 ? 4.201 22.037 -12.229 1.00 75.38 136 ARG A CA 1
ATOM 1046 C C . ARG A 1 136 ? 3.038 22.238 -13.192 1.00 75.38 136 ARG A C 1
ATOM 1048 O O . ARG A 1 136 ? 3.218 22.304 -14.407 1.00 75.38 136 ARG A O 1
ATOM 1055 N N . ARG A 1 137 ? 1.829 22.376 -12.647 1.00 76.31 137 ARG A N 1
ATOM 1056 C CA . ARG A 1 137 ? 0.659 22.763 -13.441 1.00 76.31 137 ARG A CA 1
ATOM 1057 C C . ARG A 1 137 ? 0.871 24.190 -13.955 1.00 76.31 137 ARG A C 1
ATOM 1059 O O . ARG A 1 137 ? 1.129 25.097 -13.164 1.00 76.31 137 ARG A O 1
ATOM 1066 N N . LYS A 1 138 ? 0.777 24.392 -15.273 1.00 74.56 138 LYS A N 1
ATOM 1067 C CA . LYS A 1 138 ? 0.812 25.734 -15.868 1.00 74.56 138 LYS A CA 1
ATOM 1068 C C . LYS A 1 138 ? -0.375 26.526 -15.317 1.00 74.56 138 LYS A C 1
ATOM 1070 O O . LYS A 1 138 ? -1.513 26.083 -15.458 1.00 74.56 138 LYS A O 1
ATOM 1075 N N . ARG A 1 139 ? -0.116 27.662 -14.665 1.00 73.12 139 ARG A N 1
ATOM 1076 C CA . ARG A 1 139 ? -1.178 28.614 -14.325 1.00 73.12 139 ARG A CA 1
ATOM 1077 C C . ARG A 1 139 ? -1.621 29.264 -15.633 1.00 73.12 139 ARG A C 1
ATOM 1079 O O . ARG A 1 139 ? -0.829 29.962 -16.256 1.00 73.12 139 ARG A O 1
ATOM 1086 N N . THR A 1 140 ? -2.835 28.970 -16.077 1.00 66.56 140 THR A N 1
ATOM 1087 C CA . THR A 1 140 ? -3.515 29.755 -17.109 1.00 66.56 140 THR A CA 1
ATOM 1088 C C . THR A 1 140 ? -4.007 31.036 -16.447 1.00 66.56 140 THR A C 1
ATOM 1090 O O . THR A 1 140 ? -4.811 30.959 -15.518 1.00 66.56 140 THR A O 1
ATOM 1093 N N . THR A 1 141 ? -3.439 32.167 -16.860 1.00 56.16 141 THR A N 1
ATOM 1094 C CA . THR A 1 141 ? -3.963 33.515 -16.598 1.00 56.16 141 THR A CA 1
ATOM 1095 C C . THR A 1 141 ? -5.242 33.749 -17.375 1.00 56.16 141 THR A C 1
ATOM 1097 O O . THR A 1 141 ? -5.258 33.316 -18.551 1.00 56.16 141 THR A O 1
#

Secondary structure (DSSP, 8-state):
-HHHHHHHHHHHHHHHHHHHHHHHHHHHHHHHHHHHHHHHHHHHHT------------------PPPS-------------THHHHHHHHHHHHHHHHHHHHHHHHHHHHHHHHHHHHHHHHHHHH------GGG------

Organism: Camellia sinensis var. sinensis (NCBI:txid542762)

Radius of gyration: 35.93 Å; chains: 1; bounding box: 86×53×96 Å

Foldseek 3Di:
DVPVVVVVVVVVVVVVVVVVVVVVVVCVVVVVVVVVVVVVVVCVVVPPPPPPPDDDDDDDDDDDDDDPDDDDDDDDDDDDPPVVVVVVVVVVVVVVVVVVVVVVVCVVVVVVVVVVVVVVVVVVVVPPDCPPPVPDDDDDD

Sequence (141 aa):
MDHDNDKNELEKLGAEVNQMGHRILKYRTTLPDQLKNTLVSTLSAQRPLLSTHFNDGSEPGPSGNPNPDAGGPIESGKGPPLAEEDQETAEKTRFLRQKISSNFSAMPALLKRMKECISRIENLESCNGFVHPAFRRKRTT

pLDDT: mean 78.07, std 20.41, range [32.78, 98.5]